Protein AF-A0A2H6FDQ3-F1 (afdb_monomer_lite)

Foldseek 3Di:
DDPLVVVLVVLQVVLQVVLQVVLVVVLVVLQVCCCPPVVCHPVRDPVSVVVSVVSSVVSSVVSNVVSVVVSVVCVVVPVD

Secondary structure (DSSP, 8-state):
--HHHHHHHHHHHHHHHHHHHHHHHHHHHHHHHHHHHS---TT--HHHHHHHHHHHHHHHHHHHHHHHHHHHHHHHTT--

Sequence (80 aa):
MNNNFKIRVVLLLLGLLVGWVVGVFFGYIWYLFTLVVLGYGDSGPQWINKVTACIQIIMIIIGIIASQWYYHYAQKRGRL

Radius of gyration: 17.44 Å; chains: 1; bounding box: 36×24×45 Å

pLDDT: mean 78.66, std 7.87, range [51.84, 87.56]

Structure (mmCIF, N/CA/C/O backbone):
data_AF-A0A2H6FDQ3-F1
#
_entry.id   AF-A0A2H6FDQ3-F1
#
loop_
_atom_site.group_PDB
_atom_site.id
_atom_site.type_symbol
_atom_site.label_atom_id
_atom_site.label_alt_id
_atom_site.label_comp_id
_atom_site.label_asym_id
_atom_site.label_entity_id
_atom_site.label_seq_id
_atom_site.pdbx_PDB_ins_code
_atom_site.Cartn_x
_atom_site.Cartn_y
_atom_site.Cartn_z
_atom_site.occupancy
_atom_site.B_iso_or_equiv
_atom_site.auth_seq_id
_atom_site.auth_comp_id
_atom_site.auth_asym_id
_atom_site.auth_atom_id
_atom_site.pdbx_PDB_model_num
ATOM 1 N N . MET A 1 1 ? -20.272 -15.966 17.181 1.00 59.62 1 MET A N 1
ATOM 2 C CA . MET A 1 1 ? -19.170 -14.986 17.021 1.00 59.62 1 MET A CA 1
ATOM 3 C C . MET A 1 1 ? -19.667 -13.621 17.468 1.00 59.62 1 MET A C 1
ATOM 5 O O . MET A 1 1 ? -20.628 -13.138 16.878 1.00 59.62 1 MET A O 1
ATOM 9 N N . ASN A 1 2 ? -19.061 -13.041 18.509 1.00 80.50 2 ASN A N 1
ATOM 10 C CA . ASN A 1 2 ? -19.447 -11.736 19.058 1.00 80.50 2 ASN A CA 1
ATOM 11 C C . ASN A 1 2 ? -19.431 -10.637 17.987 1.00 80.50 2 ASN A C 1
ATOM 13 O O . ASN A 1 2 ? -18.512 -10.585 17.167 1.00 80.50 2 ASN A O 1
ATOM 17 N N . ASN A 1 3 ? -20.407 -9.729 18.037 1.00 77.38 3 ASN A N 1
ATOM 18 C CA . ASN A 1 3 ? -20.520 -8.603 17.102 1.00 77.38 3 ASN A CA 1
ATOM 19 C C . ASN A 1 3 ? -19.248 -7.731 17.095 1.00 77.38 3 ASN A C 1
ATOM 21 O O . ASN A 1 3 ? -18.785 -7.324 16.033 1.00 77.38 3 ASN A O 1
ATOM 25 N N . ASN A 1 4 ? -18.587 -7.598 18.248 1.00 74.50 4 ASN A N 1
ATOM 26 C CA . ASN A 1 4 ? -17.296 -6.916 18.384 1.00 74.50 4 ASN A CA 1
ATOM 27 C C . ASN A 1 4 ? -16.145 -7.589 17.614 1.00 74.50 4 ASN A C 1
ATOM 29 O O . ASN A 1 4 ? -15.298 -6.908 17.036 1.00 74.50 4 ASN A O 1
ATOM 33 N N . PHE A 1 5 ? -16.119 -8.925 17.551 1.00 80.69 5 PHE A N 1
ATOM 34 C CA . PHE A 1 5 ? -15.105 -9.651 16.779 1.00 80.69 5 PHE A CA 1
ATOM 35 C C . PHE A 1 5 ? -15.329 -9.473 15.274 1.00 80.69 5 PHE A C 1
ATOM 37 O O . PHE A 1 5 ? -14.374 -9.248 14.532 1.00 80.69 5 PHE A O 1
ATOM 44 N N . LYS A 1 6 ? -16.595 -9.492 14.829 1.00 78.56 6 LYS A N 1
ATOM 45 C CA . LYS A 1 6 ? -16.948 -9.259 13.421 1.00 78.56 6 LYS A CA 1
ATOM 46 C C . LYS A 1 6 ? -16.483 -7.882 12.947 1.00 78.56 6 LYS A C 1
ATOM 48 O O . LYS A 1 6 ? -15.866 -7.794 11.894 1.00 78.56 6 LYS A O 1
ATOM 53 N N . ILE A 1 7 ? -16.701 -6.829 13.736 1.00 83.00 7 ILE A N 1
ATOM 54 C CA . ILE A 1 7 ? -16.320 -5.456 13.361 1.00 83.00 7 ILE A CA 1
ATOM 55 C C . ILE A 1 7 ? -14.798 -5.299 13.246 1.00 83.00 7 ILE A C 1
ATOM 57 O O . ILE A 1 7 ? -14.322 -4.697 12.286 1.00 83.00 7 ILE A O 1
ATOM 61 N N . ARG A 1 8 ? -14.019 -5.896 14.161 1.00 77.94 8 ARG A N 1
ATOM 62 C CA . ARG A 1 8 ? -12.548 -5.881 14.081 1.00 77.94 8 ARG A CA 1
ATOM 63 C C . ARG A 1 8 ? -12.038 -6.537 12.797 1.00 77.94 8 ARG A C 1
ATOM 65 O O . ARG A 1 8 ? -11.154 -5.991 12.145 1.00 77.94 8 ARG A O 1
ATOM 72 N N . VAL A 1 9 ? -12.598 -7.691 12.435 1.00 83.38 9 VAL A N 1
ATOM 73 C CA . VAL A 1 9 ? -12.214 -8.416 11.215 1.00 83.38 9 VAL A CA 1
ATOM 74 C C . VAL A 1 9 ? -12.633 -7.640 9.965 1.00 83.38 9 VAL A C 1
ATOM 76 O O . VAL A 1 9 ? -11.836 -7.516 9.042 1.00 83.38 9 VAL A O 1
ATOM 79 N N . VAL A 1 10 ? -13.833 -7.050 9.952 1.00 83.94 10 VAL A N 1
ATOM 80 C CA . VAL A 1 10 ? -14.314 -6.229 8.827 1.00 83.94 10 VAL A CA 1
ATOM 81 C C . VAL A 1 10 ? -13.435 -4.997 8.618 1.00 83.94 10 VAL A C 1
ATOM 83 O O . VAL A 1 10 ? -13.036 -4.739 7.488 1.00 83.94 10 VAL A O 1
ATOM 86 N N . LEU A 1 11 ? -13.071 -4.275 9.681 1.00 81.88 11 LEU A N 1
ATOM 87 C CA . LEU A 1 11 ? -12.169 -3.119 9.588 1.00 81.88 11 LEU A CA 1
ATOM 88 C C . LEU A 1 11 ? -10.775 -3.507 9.084 1.00 81.88 11 LEU A C 1
ATOM 90 O O . LEU A 1 11 ? -10.185 -2.777 8.295 1.00 81.88 11 LEU A O 1
ATOM 94 N N . LEU A 1 12 ? -10.264 -4.667 9.502 1.00 82.62 12 LEU A N 1
ATOM 95 C CA . LEU A 1 12 ? -8.962 -5.166 9.062 1.00 82.62 12 LEU A CA 1
ATOM 96 C C . LEU A 1 12 ? -8.977 -5.577 7.579 1.00 82.62 12 LEU A C 1
ATOM 98 O O . LEU A 1 12 ? -8.036 -5.270 6.850 1.00 82.62 12 LEU A O 1
ATOM 102 N N . LEU A 1 13 ? -10.066 -6.200 7.115 1.00 84.75 13 LEU A N 1
ATOM 103 C CA . LEU A 1 13 ? -10.280 -6.520 5.700 1.00 84.75 13 LEU A CA 1
ATOM 104 C C . LEU A 1 13 ? -10.429 -5.258 4.841 1.00 84.75 13 LEU A C 1
ATOM 106 O O . LEU A 1 13 ? -9.835 -5.179 3.768 1.00 84.75 13 LEU A O 1
ATOM 110 N N . LEU A 1 14 ? -11.172 -4.258 5.323 1.00 82.44 14 LEU A N 1
ATOM 111 C CA . LEU A 1 14 ? -11.318 -2.962 4.653 1.00 82.44 14 LEU A CA 1
ATOM 112 C C . LEU A 1 14 ? -9.973 -2.240 4.528 1.00 82.44 14 LEU A C 1
ATOM 114 O O . LEU A 1 14 ? -9.644 -1.747 3.455 1.00 82.44 14 LEU A O 1
ATOM 118 N N . GLY A 1 15 ? -9.169 -2.238 5.591 1.00 78.06 15 GLY A N 1
ATOM 119 C CA . GLY A 1 15 ? -7.815 -1.688 5.587 1.00 78.06 15 GLY A CA 1
ATOM 120 C C . GLY A 1 15 ? -6.884 -2.327 4.566 1.00 78.06 15 GLY A C 1
ATOM 121 O O . GLY A 1 15 ? -6.189 -1.624 3.833 1.00 78.06 15 GLY A O 1
ATOM 122 N N . LEU A 1 16 ? -6.891 -3.661 4.497 1.00 83.19 16 LEU A N 1
ATOM 123 C CA . LEU A 1 16 ? -6.123 -4.424 3.512 1.00 83.19 16 LEU A CA 1
ATOM 124 C C . LEU A 1 16 ? -6.572 -4.121 2.082 1.00 83.19 16 LEU A C 1
ATOM 126 O O . LEU A 1 16 ? -5.726 -3.882 1.225 1.00 83.19 16 LEU A O 1
ATOM 130 N N . LEU A 1 17 ? -7.884 -4.084 1.834 1.00 83.50 17 LEU A N 1
ATOM 131 C CA . LEU A 1 17 ? -8.441 -3.753 0.522 1.00 83.50 17 LEU A CA 1
ATOM 132 C C . LEU A 1 17 ? -8.045 -2.345 0.079 1.00 83.50 17 LEU A C 1
ATOM 134 O O . LEU A 1 17 ? -7.559 -2.172 -1.034 1.00 83.50 17 LEU A O 1
ATOM 138 N N . VAL A 1 18 ? -8.202 -1.347 0.951 1.00 82.44 18 VAL A N 1
ATOM 139 C CA . VAL A 1 18 ? -7.843 0.042 0.633 1.00 82.44 18 VAL A CA 1
ATOM 140 C C . VAL A 1 18 ? -6.338 0.174 0.397 1.00 82.44 18 VAL A C 1
ATOM 142 O O . VAL A 1 18 ? -5.935 0.745 -0.614 1.00 82.44 18 VAL A O 1
ATOM 145 N N . GLY A 1 19 ? -5.501 -0.393 1.272 1.00 77.06 19 GLY A N 1
ATOM 146 C CA . GLY A 1 19 ? -4.044 -0.377 1.106 1.00 77.06 19 GLY A CA 1
ATOM 147 C C . GLY A 1 19 ? -3.588 -1.061 -0.186 1.00 77.06 19 GLY A C 1
ATOM 148 O O . GLY A 1 19 ? -2.698 -0.558 -0.871 1.00 77.06 19 GLY A O 1
ATOM 149 N N . TRP A 1 20 ? -4.243 -2.160 -0.566 1.00 82.25 20 TRP A N 1
ATOM 150 C CA . TRP A 1 20 ? -3.982 -2.860 -1.821 1.00 82.25 20 TRP A CA 1
ATOM 151 C C . TRP A 1 20 ? -4.390 -2.032 -3.044 1.00 82.25 20 TRP A C 1
ATOM 153 O O . TRP A 1 20 ? -3.571 -1.845 -3.940 1.00 82.25 20 TRP A O 1
ATOM 163 N N . VAL A 1 21 ? -5.605 -1.468 -3.068 1.00 85.94 21 VAL A N 1
ATOM 164 C CA . VAL A 1 21 ? -6.084 -0.625 -4.181 1.00 85.94 21 VAL A CA 1
ATOM 165 C C . VAL A 1 21 ? -5.176 0.587 -4.380 1.00 85.94 21 VAL A C 1
ATOM 167 O O . VAL A 1 21 ? -4.767 0.872 -5.505 1.00 85.94 21 VAL A O 1
ATOM 170 N N . VAL A 1 22 ? -4.807 1.274 -3.295 1.00 84.75 22 VAL A N 1
ATOM 171 C CA . VAL A 1 22 ? -3.890 2.422 -3.348 1.00 84.75 22 VAL A CA 1
ATOM 172 C C . VAL A 1 22 ? -2.509 1.986 -3.846 1.00 84.75 22 VAL A C 1
ATOM 174 O O . VAL A 1 22 ? -1.942 2.638 -4.721 1.00 84.75 22 VAL A O 1
ATOM 177 N N . GLY A 1 23 ? -1.983 0.860 -3.358 1.00 83.69 23 GLY A N 1
ATOM 178 C CA . GLY A 1 23 ? -0.702 0.314 -3.809 1.00 83.69 23 GLY A CA 1
ATOM 179 C C . GLY A 1 23 ? -0.684 -0.054 -5.297 1.00 83.69 23 GLY A C 1
ATOM 180 O O . GLY A 1 23 ? 0.290 0.244 -5.989 1.00 83.69 23 GLY A O 1
ATOM 181 N N . VAL A 1 24 ? -1.759 -0.657 -5.814 1.00 82.88 24 VAL A N 1
ATOM 182 C CA . VAL A 1 24 ? -1.907 -0.977 -7.245 1.00 82.88 24 VAL A CA 1
ATOM 183 C C . VAL A 1 24 ? -2.000 0.300 -8.078 1.00 82.88 24 VAL A C 1
ATOM 185 O O . VAL A 1 24 ? -1.314 0.411 -9.091 1.00 82.88 24 VAL A O 1
ATOM 188 N N . PHE A 1 25 ? -2.781 1.287 -7.634 1.00 85.94 25 PHE A N 1
ATOM 189 C CA . PHE A 1 25 ? -2.931 2.564 -8.331 1.00 85.94 25 PHE A CA 1
ATOM 190 C C . PHE A 1 25 ? -1.598 3.315 -8.456 1.00 85.94 25 PHE A C 1
ATOM 192 O O . PHE A 1 25 ? -1.208 3.711 -9.554 1.00 85.94 25 PHE A O 1
ATOM 199 N N . PHE A 1 26 ? -0.849 3.447 -7.357 1.00 82.88 26 PHE A N 1
ATOM 200 C CA . PHE A 1 26 ? 0.480 4.065 -7.385 1.00 82.88 26 PHE A CA 1
ATOM 201 C C . PHE A 1 26 ? 1.492 3.249 -8.193 1.00 82.88 26 PHE A C 1
ATOM 203 O O . PHE A 1 26 ? 2.300 3.829 -8.916 1.00 82.88 26 PHE A O 1
ATOM 210 N N . GLY A 1 27 ? 1.435 1.916 -8.116 1.00 83.56 27 GLY A N 1
ATOM 211 C CA . GLY A 1 27 ? 2.268 1.045 -8.942 1.00 83.56 27 GLY A CA 1
ATOM 212 C C . GLY A 1 27 ? 2.006 1.232 -10.438 1.00 83.56 27 GLY A C 1
ATOM 213 O O . GLY A 1 27 ? 2.951 1.286 -11.219 1.00 83.56 27 GLY A O 1
ATOM 214 N N . TYR A 1 28 ? 0.744 1.415 -10.830 1.00 84.19 28 TYR A N 1
ATOM 215 C CA . TYR A 1 28 ? 0.362 1.681 -12.214 1.00 84.19 28 TYR A CA 1
ATOM 216 C C . TYR A 1 28 ? 0.817 3.065 -12.697 1.00 84.19 28 TYR A C 1
ATOM 218 O O . TYR A 1 28 ? 1.349 3.184 -13.798 1.00 84.19 28 TYR A O 1
ATOM 226 N N . ILE A 1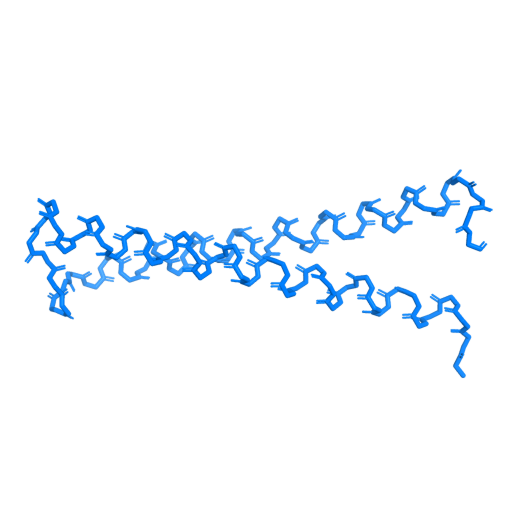 29 ? 0.681 4.106 -11.865 1.00 85.81 29 ILE A N 1
ATOM 227 C CA . ILE A 1 29 ? 1.222 5.442 -12.176 1.00 85.81 29 ILE A CA 1
ATOM 228 C C . ILE A 1 29 ? 2.736 5.371 -12.378 1.00 85.81 29 ILE A C 1
ATOM 230 O O . ILE A 1 29 ? 3.260 5.935 -13.337 1.00 85.81 29 ILE A O 1
ATOM 234 N N . TRP A 1 30 ? 3.436 4.661 -11.495 1.00 83.38 30 TRP A N 1
ATOM 235 C CA . TRP A 1 30 ? 4.876 4.465 -11.608 1.00 83.38 30 TRP A CA 1
ATOM 236 C C . TRP A 1 30 ? 5.253 3.709 -12.887 1.00 83.38 30 TRP A C 1
ATOM 238 O O . TRP A 1 30 ? 6.174 4.124 -13.581 1.00 83.38 30 TRP A O 1
ATOM 248 N N . TYR A 1 31 ? 4.507 2.662 -13.247 1.00 79.75 31 TYR A N 1
ATOM 249 C CA . TYR A 1 31 ? 4.696 1.933 -14.502 1.00 79.75 31 TYR A CA 1
ATOM 250 C C . TYR A 1 31 ? 4.502 2.826 -15.739 1.00 79.75 31 TYR A C 1
ATOM 252 O O . TYR A 1 31 ? 5.328 2.827 -16.650 1.00 79.75 31 TYR A O 1
ATOM 260 N N . LEU A 1 32 ? 3.447 3.646 -15.762 1.00 82.56 32 LEU A N 1
ATOM 261 C CA . LEU A 1 32 ? 3.238 4.618 -16.837 1.00 82.56 32 LEU A CA 1
ATOM 262 C C . LEU A 1 32 ? 4.373 5.641 -16.902 1.00 82.56 32 LEU A C 1
ATOM 264 O O . LEU A 1 32 ? 4.821 5.987 -17.992 1.00 82.56 32 LEU A O 1
ATOM 268 N N . PHE A 1 33 ? 4.875 6.096 -15.754 1.00 84.75 33 PHE A N 1
ATOM 269 C CA . PHE A 1 33 ? 6.027 6.989 -15.699 1.00 84.75 33 PHE A CA 1
ATOM 270 C C . PHE A 1 33 ? 7.277 6.327 -16.294 1.00 84.75 33 PHE A C 1
ATOM 272 O O . PHE A 1 33 ? 7.953 6.938 -17.116 1.00 84.75 33 PHE A O 1
ATOM 279 N N . THR A 1 34 ? 7.578 5.073 -15.950 1.00 82.00 34 THR A N 1
ATOM 280 C CA . THR A 1 34 ? 8.754 4.373 -16.495 1.00 82.00 34 THR A CA 1
ATOM 281 C C . THR A 1 34 ? 8.628 4.114 -17.992 1.00 82.00 34 THR A C 1
ATOM 283 O O . THR A 1 34 ? 9.613 4.243 -18.718 1.00 82.00 34 THR A O 1
ATOM 286 N N . LEU A 1 35 ? 7.414 3.838 -18.467 1.00 81.56 35 LEU A N 1
ATOM 287 C CA . LEU A 1 35 ? 7.131 3.612 -19.879 1.00 81.56 35 LEU A CA 1
ATOM 288 C C . LEU A 1 35 ? 7.220 4.908 -20.702 1.00 81.56 35 LEU A C 1
ATOM 290 O O . LEU A 1 35 ? 7.855 4.918 -21.751 1.00 81.56 35 LEU A O 1
ATOM 294 N N . VAL A 1 36 ? 6.629 6.007 -20.220 1.00 84.75 36 VAL A N 1
ATOM 295 C CA . VAL A 1 36 ? 6.559 7.289 -20.947 1.00 84.75 36 VAL A CA 1
ATOM 296 C C . VAL A 1 36 ? 7.839 8.112 -20.805 1.00 84.75 36 VAL A C 1
ATOM 298 O O . VAL A 1 36 ? 8.303 8.693 -21.781 1.00 84.75 36 VAL A O 1
ATOM 301 N N . VAL A 1 37 ? 8.408 8.191 -19.599 1.00 83.38 37 VAL A N 1
ATOM 302 C CA . VAL A 1 37 ? 9.540 9.085 -19.302 1.00 83.38 37 VAL A CA 1
ATOM 303 C C . VAL A 1 37 ? 10.876 8.397 -19.535 1.00 83.38 37 VAL A C 1
ATOM 305 O O . VAL A 1 37 ? 11.798 9.013 -20.061 1.00 83.38 37 VAL A O 1
ATOM 308 N N . LEU A 1 38 ? 10.993 7.126 -19.144 1.00 80.12 38 LEU A N 1
ATOM 309 C CA . LEU A 1 38 ? 12.259 6.397 -19.239 1.00 80.12 38 LEU A CA 1
ATOM 310 C C . LEU A 1 38 ? 12.337 5.490 -20.476 1.00 80.12 38 LEU A C 1
ATOM 312 O O . LEU A 1 38 ? 13.405 4.954 -20.756 1.00 80.12 38 LEU A O 1
ATOM 316 N N . GLY A 1 39 ? 11.230 5.299 -21.207 1.00 81.88 39 GLY A N 1
ATOM 317 C CA . GLY A 1 39 ? 11.159 4.396 -22.364 1.00 81.88 39 GLY A CA 1
ATOM 318 C C . GLY A 1 39 ? 11.304 2.914 -22.002 1.00 81.88 39 GLY A C 1
ATOM 319 O O . GLY A 1 39 ? 11.446 2.063 -22.880 1.00 81.88 39 GLY A O 1
ATOM 320 N N . TYR A 1 40 ? 11.279 2.593 -20.708 1.00 72.88 40 TYR A N 1
ATOM 321 C CA . TYR A 1 40 ? 11.385 1.242 -20.184 1.00 72.88 40 TYR A CA 1
ATOM 322 C C . TYR A 1 40 ? 9.972 0.659 -20.095 1.00 72.88 40 TYR A C 1
ATOM 324 O O . TYR A 1 40 ? 9.267 0.873 -19.111 1.00 72.88 40 TYR A O 1
ATOM 332 N N . GLY A 1 41 ? 9.539 -0.016 -21.162 1.00 66.56 41 GLY A N 1
ATOM 333 C CA . GLY A 1 41 ? 8.313 -0.822 -21.167 1.00 66.56 41 GLY A CA 1
ATOM 334 C C . GLY A 1 41 ? 8.462 -2.104 -20.332 1.00 66.56 41 GLY A C 1
ATOM 335 O O . GLY A 1 41 ? 9.124 -2.109 -19.295 1.00 66.56 41 GLY A O 1
ATOM 336 N N . ASP A 1 42 ? 7.911 -3.224 -20.806 1.00 63.69 42 ASP A N 1
ATOM 337 C CA . ASP A 1 42 ? 7.929 -4.517 -20.087 1.00 63.69 42 ASP A CA 1
ATOM 338 C C . ASP A 1 42 ? 9.337 -5.083 -19.809 1.00 63.69 42 ASP A C 1
ATOM 340 O O . ASP A 1 42 ? 9.525 -5.928 -18.934 1.00 63.69 42 ASP A O 1
ATOM 344 N N . SER A 1 43 ? 10.351 -4.603 -20.529 1.00 65.62 43 SER A N 1
ATOM 345 C CA . SER A 1 43 ? 11.767 -4.951 -20.363 1.00 65.62 43 SER A CA 1
ATOM 346 C C . SER A 1 43 ? 12.529 -3.979 -19.453 1.00 65.62 43 SER A C 1
ATOM 348 O O . SER A 1 43 ? 13.762 -3.924 -19.481 1.00 65.62 43 SER A O 1
ATOM 350 N N . GLY A 1 44 ? 11.808 -3.201 -18.642 1.00 67.62 44 GLY A N 1
ATOM 351 C CA . GLY A 1 44 ? 12.406 -2.283 -17.689 1.00 67.62 44 GLY A CA 1
ATOM 352 C C . GLY A 1 44 ? 13.360 -2.979 -16.707 1.00 67.62 44 GLY A C 1
ATOM 353 O O . GLY A 1 44 ? 13.161 -4.141 -16.340 1.00 67.62 44 GLY A O 1
ATOM 354 N N . PRO A 1 45 ? 14.421 -2.289 -16.260 1.00 71.75 45 PRO A N 1
ATOM 355 C CA . PRO A 1 45 ? 15.402 -2.867 -15.355 1.00 71.75 45 PRO A CA 1
ATOM 356 C C . PRO A 1 45 ? 14.777 -3.490 -14.097 1.00 71.75 45 PRO A C 1
ATOM 358 O O . PRO A 1 45 ? 13.927 -2.879 -13.450 1.00 71.75 45 PRO A O 1
ATOM 361 N N . GLN A 1 46 ? 15.277 -4.654 -13.665 1.00 73.56 46 GLN A N 1
ATOM 362 C CA . GLN A 1 46 ? 14.808 -5.353 -12.452 1.00 73.56 46 GLN A CA 1
ATOM 363 C C . GLN A 1 46 ? 14.756 -4.472 -11.190 1.00 73.56 46 GLN A C 1
ATOM 365 O O . GLN A 1 46 ? 14.002 -4.770 -10.262 1.00 73.56 46 GLN A O 1
ATOM 370 N N . TRP A 1 47 ? 15.558 -3.405 -11.120 1.00 74.75 47 TRP A N 1
ATOM 371 C CA . TRP A 1 47 ? 15.535 -2.475 -9.993 1.00 74.75 47 TRP A CA 1
ATOM 372 C C . TRP A 1 47 ? 14.221 -1.685 -9.899 1.00 74.75 47 TRP A C 1
ATOM 374 O O . TRP A 1 47 ? 13.788 -1.395 -8.788 1.00 74.75 47 TRP A O 1
ATOM 384 N N . ILE A 1 48 ? 13.533 -1.426 -11.016 1.00 74.81 48 ILE A N 1
ATOM 385 C CA . ILE A 1 48 ? 12.229 -0.745 -11.041 1.00 74.81 48 ILE A CA 1
ATOM 386 C C . ILE A 1 48 ? 11.174 -1.600 -10.335 1.00 74.81 48 ILE A C 1
ATOM 388 O O . ILE A 1 48 ? 10.487 -1.114 -9.438 1.00 74.81 48 ILE A O 1
ATOM 392 N N . ASN A 1 49 ? 11.121 -2.896 -10.654 1.00 76.69 49 ASN A N 1
ATOM 393 C CA . ASN A 1 49 ? 10.186 -3.834 -10.025 1.00 76.69 49 ASN A CA 1
ATOM 394 C C . ASN A 1 49 ? 10.411 -3.934 -8.508 1.00 76.69 49 ASN A C 1
ATOM 396 O O . ASN A 1 49 ? 9.454 -4.033 -7.740 1.00 76.69 49 ASN A O 1
ATOM 400 N N . LYS A 1 50 ? 11.670 -3.846 -8.056 1.00 81.25 50 LYS A N 1
ATOM 401 C CA . LYS A 1 50 ? 12.007 -3.808 -6.623 1.00 81.25 50 LYS A CA 1
ATOM 402 C C . LYS A 1 50 ? 11.508 -2.528 -5.944 1.00 81.25 50 LYS A C 1
ATOM 404 O O . LYS A 1 50 ? 11.011 -2.600 -4.823 1.00 81.25 50 LYS A O 1
ATOM 409 N N . VAL A 1 51 ? 11.597 -1.375 -6.613 1.00 82.69 51 VAL A N 1
ATOM 410 C CA . VAL A 1 51 ? 11.076 -0.095 -6.098 1.00 82.69 51 VAL A CA 1
ATOM 411 C C . VAL A 1 51 ? 9.550 -0.131 -5.995 1.00 82.69 51 VAL A C 1
ATOM 413 O O . VAL A 1 51 ? 9.006 0.208 -4.945 1.00 82.69 51 VAL A O 1
ATOM 416 N N . THR A 1 52 ? 8.852 -0.611 -7.027 1.00 80.06 52 THR A N 1
ATOM 417 C CA . THR A 1 52 ? 7.386 -0.738 -7.009 1.00 80.06 52 THR A CA 1
ATOM 418 C C . THR A 1 52 ? 6.907 -1.690 -5.915 1.00 80.06 52 THR A C 1
ATOM 420 O O . THR A 1 52 ? 5.989 -1.346 -5.171 1.00 80.06 52 THR A O 1
ATOM 423 N N . ALA A 1 53 ? 7.563 -2.845 -5.753 1.00 81.56 53 ALA A N 1
ATOM 424 C CA . ALA A 1 53 ? 7.259 -3.777 -4.669 1.00 81.56 53 ALA A CA 1
ATOM 425 C C . ALA A 1 53 ? 7.479 -3.141 -3.283 1.00 81.56 53 ALA A C 1
ATOM 427 O O . ALA A 1 53 ? 6.654 -3.310 -2.388 1.00 81.56 53 ALA A O 1
ATOM 428 N N . CYS A 1 54 ? 8.548 -2.355 -3.109 1.00 87.56 54 CYS A N 1
ATOM 429 C CA . CYS A 1 54 ? 8.822 -1.642 -1.859 1.00 87.56 54 CYS A CA 1
ATOM 430 C C . CYS A 1 54 ? 7.717 -0.625 -1.522 1.00 87.56 54 CYS A C 1
ATOM 432 O O . CYS A 1 54 ? 7.194 -0.621 -0.407 1.00 87.56 54 CYS A O 1
ATOM 434 N N . ILE A 1 55 ? 7.297 0.185 -2.500 1.00 83.94 55 ILE A N 1
ATOM 435 C CA . ILE A 1 55 ? 6.207 1.157 -2.330 1.00 83.94 55 ILE A CA 1
ATOM 436 C C . ILE A 1 55 ? 4.897 0.445 -1.962 1.00 83.94 55 ILE A C 1
ATOM 438 O O . ILE A 1 55 ? 4.205 0.878 -1.042 1.00 83.94 55 ILE A O 1
ATOM 442 N N . GLN A 1 56 ? 4.573 -0.673 -2.621 1.00 79.38 56 GLN A N 1
ATOM 443 C CA . GLN A 1 56 ? 3.377 -1.459 -2.299 1.00 79.38 56 GLN A CA 1
ATOM 444 C C . GLN A 1 56 ? 3.391 -1.983 -0.859 1.00 79.38 56 GLN A C 1
ATOM 446 O O . GLN A 1 56 ? 2.387 -1.861 -0.157 1.00 79.38 56 GLN A O 1
ATOM 451 N N . ILE A 1 57 ? 4.527 -2.511 -0.392 1.00 85.50 57 ILE A N 1
ATOM 452 C CA . ILE A 1 57 ? 4.675 -2.991 0.989 1.00 85.50 57 ILE A CA 1
ATOM 453 C C . ILE A 1 57 ? 4.434 -1.849 1.985 1.00 85.50 57 ILE A C 1
ATOM 455 O O . ILE A 1 57 ? 3.687 -2.023 2.948 1.00 85.50 57 ILE A O 1
ATOM 459 N N . ILE A 1 58 ? 5.004 -0.667 1.735 1.00 87.12 58 ILE A N 1
ATOM 460 C CA . ILE A 1 58 ? 4.817 0.511 2.594 1.00 87.12 58 ILE A CA 1
ATOM 461 C C . ILE A 1 58 ? 3.335 0.906 2.666 1.00 87.12 58 ILE A C 1
ATOM 463 O O . ILE A 1 58 ? 2.815 1.125 3.761 1.00 87.12 58 ILE A O 1
ATOM 467 N N . MET A 1 59 ? 2.630 0.941 1.532 1.00 79.69 59 MET A N 1
ATOM 468 C CA . MET A 1 59 ? 1.205 1.303 1.493 1.00 79.69 59 MET A CA 1
ATOM 469 C C . MET A 1 59 ? 0.323 0.302 2.248 1.00 79.69 59 MET A C 1
ATOM 471 O O . MET A 1 59 ? -0.597 0.705 2.963 1.00 79.69 59 MET A O 1
ATOM 475 N N . ILE A 1 60 ? 0.636 -0.995 2.162 1.00 82.12 60 ILE A N 1
ATOM 476 C CA . ILE A 1 60 ? -0.057 -2.039 2.930 1.00 82.12 60 ILE A CA 1
ATOM 477 C C . ILE A 1 60 ? 0.170 -1.841 4.433 1.00 82.12 60 ILE A C 1
ATOM 479 O O . ILE A 1 60 ? -0.788 -1.878 5.208 1.00 82.12 60 ILE A O 1
ATOM 483 N N . ILE A 1 61 ? 1.412 -1.582 4.856 1.00 86.38 61 ILE A N 1
ATOM 484 C CA . ILE A 1 61 ? 1.745 -1.338 6.267 1.00 86.38 61 ILE A CA 1
ATOM 485 C C . ILE A 1 61 ? 0.977 -0.123 6.800 1.00 86.38 61 ILE A C 1
ATOM 487 O O . ILE A 1 61 ? 0.357 -0.208 7.862 1.00 86.38 61 ILE A O 1
ATOM 491 N N . ILE A 1 62 ? 0.957 0.984 6.051 1.00 85.19 62 ILE A N 1
ATOM 492 C CA . ILE A 1 62 ? 0.212 2.194 6.424 1.00 85.19 62 ILE A CA 1
ATOM 493 C C . ILE A 1 62 ? -1.286 1.885 6.563 1.00 85.19 62 ILE A C 1
ATOM 495 O O . ILE A 1 62 ? -1.895 2.280 7.558 1.00 85.19 62 ILE A O 1
ATOM 499 N N . GLY A 1 63 ? -1.874 1.133 5.626 1.00 81.00 63 GLY A N 1
ATOM 500 C CA . GLY A 1 63 ? -3.281 0.723 5.684 1.00 81.00 63 GLY A CA 1
ATOM 501 C C . GLY A 1 63 ? -3.618 -0.117 6.922 1.00 81.00 63 GLY A C 1
ATOM 502 O O . GLY A 1 63 ? -4.640 0.112 7.578 1.00 81.00 63 GLY A O 1
ATOM 503 N N . ILE A 1 64 ? -2.734 -1.044 7.306 1.00 82.94 64 ILE A N 1
ATOM 504 C CA . ILE A 1 64 ? -2.893 -1.858 8.521 1.00 82.94 64 ILE A CA 1
ATOM 505 C C . ILE A 1 64 ? -2.826 -0.978 9.775 1.00 82.94 64 ILE A C 1
ATOM 507 O O . ILE A 1 64 ? -3.697 -1.083 10.643 1.00 82.94 64 ILE A O 1
ATOM 511 N N . ILE A 1 65 ? -1.831 -0.090 9.868 1.00 86.56 65 ILE A N 1
ATOM 512 C CA . ILE A 1 65 ? -1.662 0.816 1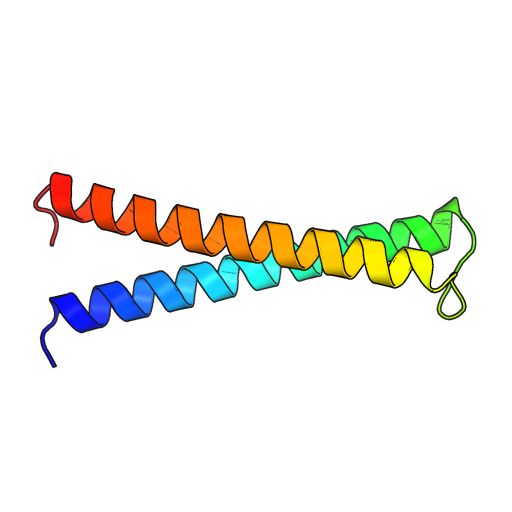1.015 1.00 86.56 65 ILE A CA 1
ATOM 513 C C . ILE A 1 65 ? -2.871 1.746 11.149 1.00 86.56 65 ILE A C 1
ATOM 515 O O . ILE A 1 65 ? -3.428 1.873 12.241 1.00 86.56 65 ILE A O 1
ATOM 519 N N . ALA A 1 66 ? -3.328 2.345 10.047 1.00 81.25 66 ALA A N 1
ATOM 520 C CA . ALA A 1 66 ? -4.502 3.212 10.033 1.00 81.25 66 ALA A CA 1
ATOM 521 C C . ALA A 1 66 ? -5.760 2.477 10.526 1.00 81.25 66 ALA A C 1
ATOM 523 O O . ALA A 1 66 ? -6.541 3.030 11.300 1.00 81.25 66 ALA A O 1
ATOM 524 N N . SER A 1 67 ? -5.922 1.207 10.152 1.00 78.94 67 SER A N 1
ATOM 525 C CA . SER A 1 67 ? -7.063 0.381 10.570 1.00 78.94 67 SER A CA 1
ATOM 526 C C . SER A 1 67 ? -7.029 0.041 12.061 1.00 78.94 67 SER A C 1
ATOM 528 O O . SER A 1 67 ? -8.056 0.104 12.738 1.00 78.94 67 SER A O 1
ATOM 530 N N . GLN A 1 68 ? -5.844 -0.267 12.599 1.00 80.06 68 GLN A N 1
ATOM 531 C CA . GLN A 1 68 ? -5.633 -0.474 14.038 1.00 80.06 68 GLN A CA 1
ATOM 532 C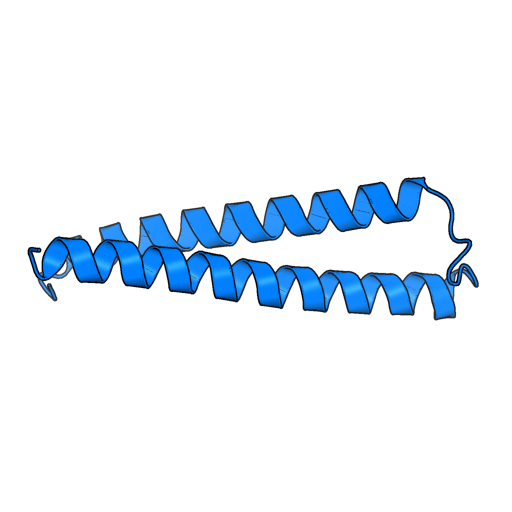 C . GLN A 1 68 ? -5.924 0.810 14.823 1.00 80.06 68 GLN A C 1
ATOM 534 O O . GLN A 1 68 ? -6.599 0.779 15.854 1.00 80.06 68 GLN A O 1
ATOM 539 N N . TRP A 1 69 ? -5.457 1.953 14.313 1.00 83.38 69 TRP A N 1
ATOM 540 C CA . TRP A 1 69 ? -5.691 3.250 14.936 1.00 83.38 69 TRP A CA 1
ATOM 541 C C . TRP A 1 69 ? -7.174 3.626 14.931 1.00 83.38 69 TRP A C 1
ATOM 543 O O . TRP A 1 69 ? -7.706 4.018 15.970 1.00 83.38 69 TRP A O 1
ATOM 553 N N . TYR A 1 70 ? -7.866 3.423 13.806 1.00 80.94 70 TYR A N 1
ATOM 554 C CA . TYR A 1 70 ? -9.304 3.659 13.695 1.00 80.94 70 TYR A CA 1
ATOM 555 C C . TYR A 1 70 ? -10.107 2.772 14.650 1.00 80.94 70 TYR A C 1
ATOM 557 O O . TYR A 1 70 ? -11.029 3.253 15.305 1.00 80.94 70 TYR A O 1
ATOM 565 N N . TYR A 1 71 ? -9.728 1.500 14.800 1.00 75.00 71 TYR A N 1
ATOM 566 C CA . TYR A 1 71 ? -10.343 0.613 15.786 1.00 75.00 71 TYR A CA 1
ATOM 567 C C . TYR A 1 71 ? -10.180 1.155 17.212 1.00 75.00 71 TYR A C 1
ATOM 569 O O . TYR A 1 71 ? -11.162 1.293 17.943 1.00 75.00 71 TYR A O 1
ATOM 577 N N . HIS A 1 72 ? -8.959 1.538 17.592 1.00 76.88 72 HIS A N 1
ATOM 578 C CA . HIS A 1 72 ? -8.696 2.117 18.910 1.00 76.88 72 HIS A CA 1
ATOM 579 C C . HIS A 1 72 ? -9.468 3.422 19.137 1.00 76.88 72 HIS A C 1
ATOM 581 O O . HIS A 1 72 ? -9.937 3.699 20.243 1.00 76.88 72 HIS A O 1
ATOM 587 N N . TYR A 1 73 ? -9.618 4.221 18.084 1.00 76.31 73 TYR A N 1
ATOM 588 C CA . TYR A 1 73 ? -10.385 5.455 18.100 1.00 76.31 73 TYR A CA 1
ATOM 589 C C . TYR A 1 73 ? -11.891 5.210 18.263 1.00 76.31 73 TYR A C 1
ATOM 591 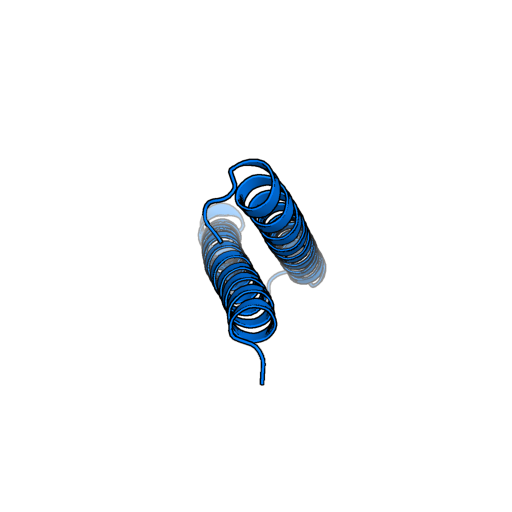O O . TYR A 1 73 ? -12.538 5.882 19.066 1.00 76.31 73 TYR A O 1
ATOM 599 N N . ALA A 1 74 ? -12.445 4.222 17.554 1.00 72.44 74 ALA A N 1
ATOM 600 C CA . ALA A 1 74 ? -13.847 3.826 17.661 1.00 72.44 74 ALA A CA 1
ATOM 601 C C . ALA A 1 74 ? -14.180 3.313 19.071 1.00 72.44 74 ALA A C 1
ATOM 603 O O . ALA A 1 74 ? -15.196 3.709 19.643 1.00 72.44 74 ALA A O 1
ATOM 604 N N . GLN A 1 75 ? -13.275 2.532 19.674 1.00 74.19 75 GLN A N 1
ATOM 605 C CA . GLN A 1 75 ? -13.402 2.085 21.065 1.00 74.19 75 GLN A CA 1
ATOM 606 C C . GLN A 1 75 ? -13.439 3.258 22.057 1.00 74.19 75 GLN A C 1
ATOM 608 O O . GLN A 1 75 ? -14.270 3.270 22.962 1.00 74.19 75 GLN A O 1
ATOM 613 N N . LYS A 1 76 ? -12.585 4.277 21.876 1.00 76.25 76 LYS A N 1
ATOM 614 C CA . LYS A 1 76 ? -12.526 5.453 22.767 1.00 76.25 76 LYS A CA 1
ATOM 615 C C . LYS A 1 76 ? -13.780 6.332 22.730 1.00 76.25 76 LYS A C 1
ATOM 617 O O . LYS A 1 76 ? -13.964 7.145 23.629 1.00 76.25 76 LYS A O 1
ATOM 622 N N . ARG A 1 77 ? -14.633 6.199 21.712 1.00 55.06 77 ARG A N 1
ATOM 623 C CA . ARG A 1 77 ? -15.860 7.001 21.563 1.00 55.06 77 ARG A CA 1
ATOM 624 C C . ARG A 1 77 ? -17.133 6.305 22.044 1.00 55.06 77 ARG A C 1
ATOM 626 O O . ARG A 1 77 ? -18.201 6.884 21.875 1.00 55.06 77 ARG A O 1
ATOM 633 N N . GLY A 1 78 ? -17.053 5.091 22.597 1.00 51.84 78 GLY A N 1
ATOM 634 C CA . GLY A 1 78 ? -18.241 4.350 23.042 1.00 51.84 78 GLY A CA 1
ATOM 635 C C . GLY A 1 78 ? -19.283 4.121 21.934 1.00 51.84 78 GLY A C 1
ATOM 636 O O . GLY A 1 78 ? -20.455 3.929 22.229 1.00 51.84 78 GLY A O 1
ATOM 637 N N . ARG A 1 79 ? -18.874 4.18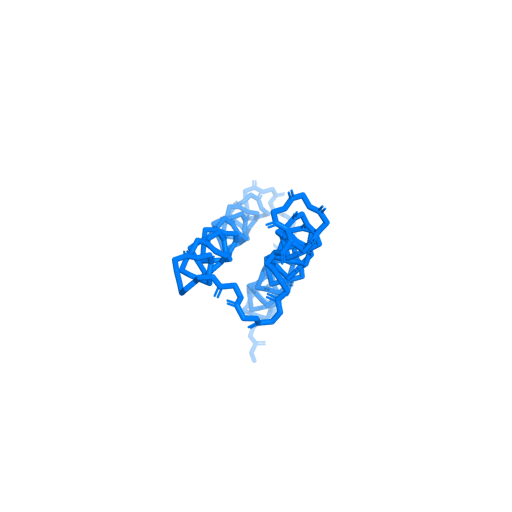6 20.654 1.00 56.25 79 ARG A N 1
ATOM 638 C CA . ARG A 1 79 ? -19.714 3.918 19.470 1.00 56.25 79 ARG A CA 1
ATOM 639 C C . ARG A 1 79 ? -19.457 2.512 18.910 1.00 56.25 79 ARG A C 1
ATOM 641 O O . ARG A 1 79 ? -19.360 2.344 17.694 1.00 56.25 79 ARG A O 1
ATOM 648 N N . LEU A 1 80 ? -19.319 1.535 19.808 1.00 52.06 80 LEU A N 1
ATOM 649 C CA . LEU A 1 80 ? -19.355 0.093 19.548 1.00 52.06 80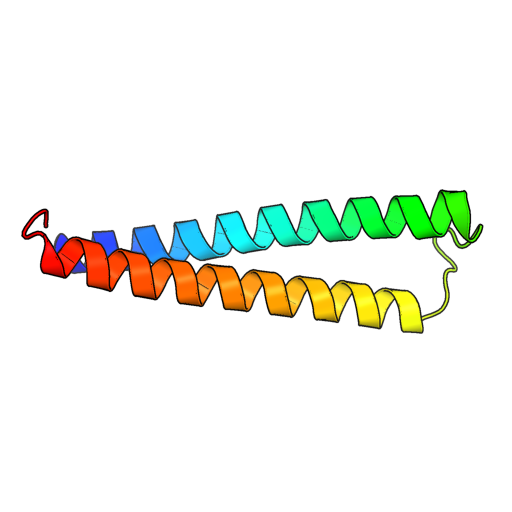 LEU A CA 1
ATOM 650 C C . LEU A 1 80 ? -20.078 -0.605 20.698 1.00 52.06 80 LEU A C 1
ATOM 652 O O . LEU A 1 80 ? -19.731 -0.286 21.857 1.00 52.06 80 LEU A O 1
#